Protein AF-A0A9Y1ZAX7-F1 (afdb_monomer_lite)

Structure (mmCIF, N/CA/C/O backbone):
data_AF-A0A9Y1ZAX7-F1
#
_entry.id   AF-A0A9Y1ZAX7-F1
#
loop_
_atom_site.group_PDB
_atom_site.id
_atom_site.type_symbol
_atom_site.label_atom_id
_atom_site.label_alt_id
_atom_site.label_comp_id
_atom_site.label_asym_id
_atom_site.label_entity_id
_atom_site.label_seq_id
_atom_site.pdbx_PDB_ins_code
_atom_site.Cartn_x
_atom_site.Cartn_y
_atom_site.Cartn_z
_atom_site.occupancy
_atom_site.B_iso_or_equiv
_atom_site.auth_seq_id
_atom_site.auth_comp_id
_atom_site.auth_asym_id
_atom_site.auth_atom_id
_atom_site.pdbx_PDB_model_num
ATOM 1 N N . MET A 1 1 ? -13.384 27.761 8.860 1.00 57.62 1 MET A N 1
ATOM 2 C CA . MET A 1 1 ? -12.991 26.469 9.457 1.00 57.62 1 MET A CA 1
ATOM 3 C C . MET A 1 1 ? -11.471 26.463 9.522 1.00 57.62 1 MET A C 1
ATOM 5 O O . MET A 1 1 ? -10.860 26.878 8.546 1.00 57.62 1 MET A O 1
ATOM 9 N N . SER A 1 2 ? -10.877 26.230 10.694 1.00 82.25 2 SER A N 1
ATOM 10 C CA . SER A 1 2 ? -9.443 26.460 10.927 1.00 82.25 2 SER A CA 1
ATOM 11 C C . SER A 1 2 ? -8.700 25.131 10.851 1.00 82.25 2 SER A C 1
ATOM 13 O O . SER A 1 2 ? -9.042 24.225 11.596 1.00 82.25 2 SER A O 1
ATOM 15 N N . LEU A 1 3 ? -7.652 25.049 10.025 1.00 82.44 3 LEU A N 1
ATOM 16 C CA . LEU A 1 3 ? -6.820 23.852 9.808 1.00 82.44 3 LEU A CA 1
ATOM 17 C C . LEU A 1 3 ? -6.357 23.174 11.117 1.00 82.44 3 LEU A C 1
ATOM 19 O O . LEU A 1 3 ? -6.150 21.967 11.183 1.00 82.44 3 LEU A O 1
ATOM 23 N N . ARG A 1 4 ? -6.198 23.959 12.189 1.00 84.62 4 ARG A N 1
ATOM 24 C CA . ARG A 1 4 ? -5.857 23.459 13.528 1.00 84.62 4 ARG A CA 1
ATOM 25 C C . ARG A 1 4 ? -6.958 22.609 14.158 1.00 84.62 4 ARG A C 1
ATOM 27 O O . ARG A 1 4 ? -6.638 21.680 14.890 1.00 84.62 4 ARG A O 1
ATOM 34 N N . THR A 1 5 ? -8.218 22.972 13.945 1.00 86.00 5 THR A N 1
ATOM 35 C CA . THR A 1 5 ? -9.365 22.240 14.482 1.00 86.00 5 THR A CA 1
ATOM 36 C C . THR A 1 5 ? -9.529 20.916 13.746 1.00 86.00 5 THR A C 1
ATOM 38 O O . THR A 1 5 ? -9.659 19.893 14.408 1.00 86.00 5 THR A O 1
ATOM 41 N N . ASP A 1 6 ? -9.377 20.923 12.417 1.00 84.50 6 ASP A N 1
ATOM 42 C CA . ASP A 1 6 ? -9.423 19.710 11.587 1.00 84.50 6 ASP A CA 1
ATOM 43 C C . ASP A 1 6 ? -8.322 18.707 11.987 1.00 84.50 6 ASP A C 1
ATOM 45 O O . ASP A 1 6 ? -8.582 17.522 12.167 1.00 84.50 6 ASP A O 1
ATOM 49 N N . LEU A 1 7 ? -7.089 19.181 12.222 1.00 86.25 7 LEU A N 1
ATOM 50 C CA . LEU A 1 7 ? -5.991 18.326 12.696 1.00 86.25 7 LEU A CA 1
ATOM 51 C C . LEU A 1 7 ? -6.236 17.759 14.101 1.00 86.25 7 LEU A C 1
ATOM 53 O O . LEU A 1 7 ? -5.850 16.627 14.383 1.00 86.25 7 LEU A O 1
ATOM 57 N N . ALA A 1 8 ? -6.844 18.536 14.999 1.00 86.25 8 ALA A N 1
ATOM 58 C CA . ALA A 1 8 ? -7.133 18.081 16.357 1.00 86.25 8 ALA A CA 1
ATOM 59 C C . ALA A 1 8 ? -8.224 16.997 16.375 1.00 86.25 8 ALA A C 1
ATOM 61 O O . ALA A 1 8 ? -8.121 16.036 17.143 1.00 86.25 8 ALA A O 1
ATOM 62 N N . GLU A 1 9 ? -9.232 17.133 15.515 1.00 84.94 9 GLU A N 1
ATOM 63 C CA . GLU A 1 9 ? -10.294 16.144 15.328 1.00 84.94 9 GLU A CA 1
ATOM 64 C C . GLU A 1 9 ? -9.733 14.858 14.715 1.00 84.94 9 GLU A C 1
ATOM 66 O O . GLU A 1 9 ? -9.910 13.785 15.290 1.00 84.94 9 GLU A O 1
ATOM 71 N N . LEU A 1 10 ? -8.915 14.979 13.664 1.00 80.69 10 LEU A N 1
ATOM 72 C CA . LEU A 1 10 ? -8.229 13.845 13.045 1.00 80.69 10 LEU A CA 1
ATOM 73 C C . LEU A 1 10 ? -7.369 13.073 14.056 1.00 80.69 10 LEU A C 1
ATOM 75 O O . LEU A 1 10 ? -7.436 11.854 14.123 1.00 80.69 10 LEU A O 1
ATOM 79 N N . VAL A 1 11 ? -6.581 13.772 14.883 1.00 84.12 11 VAL A N 1
ATOM 80 C CA . VAL A 1 11 ? -5.742 13.144 15.921 1.00 84.12 11 VAL A CA 1
ATOM 81 C C . VAL A 1 11 ? -6.582 12.458 16.997 1.00 84.12 11 VAL A C 1
ATOM 83 O O . VAL A 1 11 ? -6.150 11.449 17.557 1.00 84.12 11 VAL A O 1
ATOM 86 N N . THR A 1 12 ? -7.755 13.001 17.314 1.00 86.94 12 THR A N 1
ATOM 87 C CA . THR A 1 12 ? -8.671 12.400 18.291 1.00 86.94 12 THR A CA 1
ATOM 88 C C . THR A 1 12 ? -9.249 11.102 17.745 1.00 86.94 12 THR A C 1
ATOM 90 O O . THR A 1 12 ? -9.216 10.084 18.436 1.00 86.94 12 THR A O 1
ATOM 93 N N . ASP A 1 13 ? -9.680 11.118 16.489 1.00 80.06 13 ASP A N 1
ATOM 94 C CA . ASP A 1 13 ? -10.243 9.949 15.822 1.00 80.06 13 ASP A CA 1
ATOM 95 C C . ASP A 1 13 ? -9.182 8.857 15.586 1.00 80.06 13 ASP A C 1
ATOM 97 O O . ASP A 1 13 ? -9.408 7.675 15.851 1.00 80.06 13 ASP A O 1
ATOM 101 N N . LEU A 1 14 ? -7.948 9.264 15.260 1.00 80.25 14 LEU A N 1
ATOM 102 C CA . LEU A 1 14 ? -6.799 8.362 15.134 1.00 80.25 14 LEU A CA 1
ATOM 103 C C . LEU A 1 14 ? -6.493 7.596 16.425 1.00 80.25 14 LEU A C 1
ATOM 105 O O . LEU A 1 14 ? -6.076 6.438 16.391 1.00 80.25 14 LEU A O 1
ATOM 109 N N . ARG A 1 15 ? -6.671 8.251 17.578 1.00 79.69 15 ARG A N 1
ATOM 110 C CA . ARG A 1 15 ? -6.481 7.619 18.892 1.00 79.69 15 ARG A CA 1
ATOM 111 C C . ARG A 1 15 ? -7.641 6.710 19.269 1.00 79.69 15 ARG A C 1
ATOM 11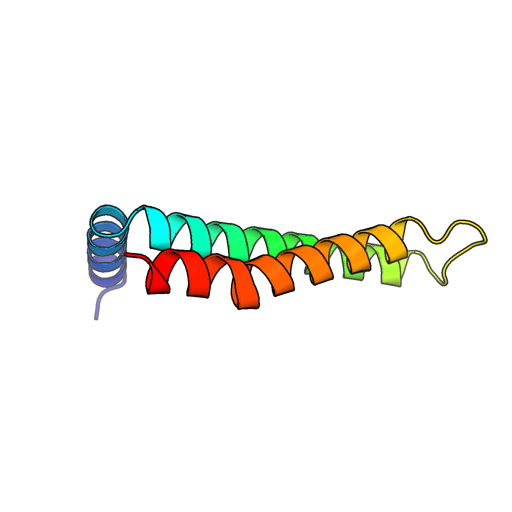3 O O . ARG A 1 15 ? -7.417 5.757 20.010 1.00 79.69 15 ARG A O 1
ATOM 120 N N . ALA A 1 16 ? -8.848 7.011 18.800 1.00 88.44 16 ALA A N 1
ATOM 121 C CA . ALA A 1 16 ? -10.020 6.179 19.034 1.00 88.44 16 ALA A CA 1
ATOM 122 C C . ALA A 1 16 ? -9.959 4.874 18.220 1.00 88.44 16 ALA A C 1
ATOM 124 O O . ALA A 1 16 ? -10.367 3.828 18.721 1.00 88.44 16 ALA A O 1
ATOM 125 N N . HIS A 1 17 ? -9.370 4.914 17.018 1.00 82.94 17 HIS A N 1
ATOM 126 C CA . HIS A 1 17 ? -9.334 3.785 16.082 1.00 82.94 17 HIS A CA 1
ATOM 127 C C . HIS A 1 17 ? -7.909 3.470 15.582 1.00 82.94 17 HIS A C 1
ATOM 129 O O . HIS A 1 17 ? -7.629 3.539 14.382 1.00 82.94 17 HIS A O 1
ATOM 135 N N . PRO A 1 18 ? -6.976 3.076 16.472 1.00 78.62 18 PRO A N 1
ATOM 136 C CA . PRO A 1 18 ? -5.557 2.935 16.129 1.00 78.62 18 PRO A CA 1
ATOM 137 C C . PRO A 1 18 ? -5.280 1.861 15.064 1.00 78.62 18 PRO A C 1
ATOM 139 O O . PRO A 1 18 ? -4.323 1.979 14.297 1.00 78.62 18 PRO A O 1
ATOM 142 N N . VAL A 1 19 ? -6.112 0.817 14.992 1.00 78.94 19 VAL A N 1
ATOM 143 C CA . VAL A 1 19 ? -5.982 -0.253 13.990 1.00 78.94 19 VAL A CA 1
ATOM 144 C C . VAL A 1 19 ? -6.373 0.256 12.605 1.00 78.94 19 VAL A C 1
ATOM 146 O O . VAL A 1 19 ? -5.577 0.132 11.676 1.00 78.94 19 VAL A O 1
ATOM 149 N N . ALA A 1 20 ? -7.542 0.892 12.483 1.00 81.38 20 ALA A N 1
ATOM 150 C CA . ALA A 1 20 ? -8.007 1.486 11.230 1.00 81.38 20 ALA A CA 1
ATOM 15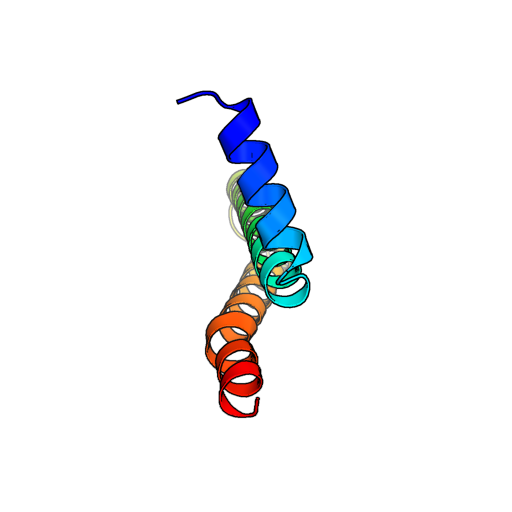1 C C . ALA A 1 20 ? -7.008 2.531 10.717 1.00 81.38 20 ALA A C 1
ATOM 153 O O . ALA A 1 20 ? -6.565 2.460 9.573 1.00 81.38 20 ALA A O 1
ATOM 154 N N . ALA A 1 21 ? -6.534 3.407 11.606 1.00 83.44 21 ALA A N 1
ATOM 155 C CA . ALA A 1 21 ? -5.495 4.377 11.293 1.00 83.44 21 ALA A CA 1
ATOM 156 C C . ALA A 1 21 ? -4.216 3.724 10.745 1.00 83.44 21 ALA A C 1
ATOM 158 O O . ALA A 1 21 ? -3.669 4.163 9.735 1.00 83.44 21 ALA A O 1
ATOM 159 N N . THR A 1 22 ? -3.729 2.658 11.387 1.00 85.50 22 THR A N 1
ATOM 160 C CA . THR A 1 22 ? -2.518 1.953 10.937 1.00 85.50 22 THR A CA 1
ATOM 161 C C . THR A 1 22 ? -2.707 1.349 9.548 1.00 85.50 22 THR A C 1
ATOM 163 O O . THR A 1 22 ? -1.802 1.426 8.717 1.00 85.50 22 THR A O 1
ATOM 166 N N . VAL A 1 23 ? -3.880 0.776 9.277 1.00 85.75 23 VAL A N 1
ATOM 167 C CA . VAL A 1 23 ? -4.223 0.201 7.972 1.00 85.75 23 VAL A CA 1
ATOM 168 C C . VAL A 1 23 ? -4.284 1.283 6.892 1.00 85.75 23 VAL A C 1
ATOM 170 O O . VAL A 1 23 ? -3.719 1.096 5.811 1.00 85.75 23 VAL A O 1
ATOM 173 N N . GLU A 1 24 ? -4.909 2.426 7.172 1.00 87.88 24 GLU A N 1
ATOM 174 C CA . GLU A 1 24 ? -4.996 3.543 6.227 1.00 87.88 24 GLU A CA 1
ATOM 175 C C . GLU A 1 24 ? -3.617 4.136 5.919 1.00 87.88 24 GLU A C 1
ATOM 177 O O . GLU A 1 24 ? -3.224 4.234 4.753 1.00 87.88 24 GLU A O 1
ATOM 182 N N . PHE A 1 25 ? -2.827 4.458 6.948 1.00 87.75 25 PHE A N 1
ATOM 183 C CA . PHE A 1 25 ? -1.468 4.976 6.764 1.00 87.75 25 PHE A CA 1
ATOM 184 C C . PHE A 1 25 ? -0.546 3.958 6.085 1.00 87.75 25 PHE A C 1
ATOM 186 O O . PHE A 1 25 ? 0.241 4.326 5.209 1.00 87.75 25 PHE A O 1
ATOM 193 N N . GLY A 1 26 ? -0.662 2.678 6.442 1.00 86.81 26 GLY A N 1
ATOM 194 C CA . GLY A 1 26 ? 0.056 1.591 5.781 1.00 86.81 26 GLY A CA 1
ATOM 195 C C . GLY A 1 26 ? -0.302 1.493 4.298 1.00 86.81 26 GLY A C 1
ATOM 196 O O . GLY A 1 26 ? 0.585 1.353 3.457 1.00 86.81 26 GLY A O 1
ATOM 197 N N . SER A 1 27 ? -1.580 1.664 3.962 1.00 88.12 27 SER A N 1
ATOM 198 C CA . SER A 1 27 ? -2.064 1.670 2.580 1.00 88.12 27 SER A CA 1
ATOM 1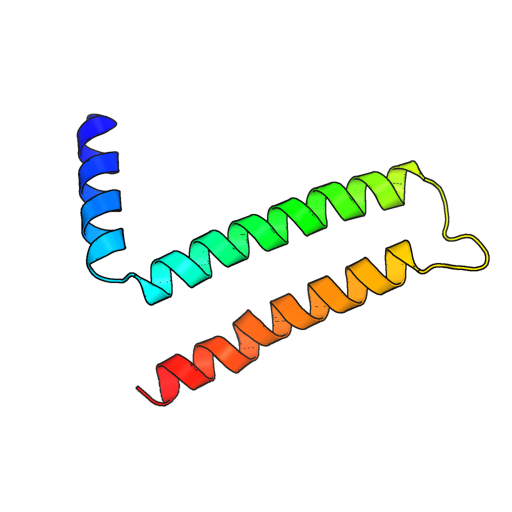99 C C . SER A 1 27 ? -1.515 2.848 1.781 1.00 88.12 27 SER A C 1
ATOM 201 O O . SER A 1 27 ? -1.033 2.661 0.663 1.00 88.12 27 SER A O 1
ATOM 203 N N . LEU A 1 28 ? -1.499 4.051 2.364 1.00 91.38 28 LEU A N 1
ATOM 204 C CA . LEU A 1 28 ? -0.887 5.227 1.737 1.00 91.38 28 LEU A CA 1
ATOM 205 C C . LEU A 1 28 ? 0.607 5.013 1.462 1.00 91.38 28 LEU A C 1
ATOM 207 O O . LEU A 1 28 ? 1.092 5.363 0.383 1.00 91.38 28 LEU A O 1
ATOM 211 N N . LEU A 1 29 ? 1.326 4.403 2.407 1.00 91.06 29 LEU A N 1
ATOM 212 C CA . LEU A 1 29 ? 2.742 4.078 2.252 1.00 91.06 29 LEU A CA 1
ATOM 213 C C . LEU A 1 29 ? 2.951 3.085 1.101 1.00 91.06 29 LEU A C 1
ATOM 215 O O . LEU A 1 29 ? 3.763 3.352 0.214 1.00 91.06 29 LEU A O 1
ATOM 219 N N . VAL A 1 30 ? 2.199 1.979 1.072 1.00 90.00 30 VAL A N 1
ATOM 220 C CA . VAL A 1 30 ? 2.292 0.966 0.005 1.00 90.00 30 VAL A CA 1
ATOM 221 C C . VAL A 1 30 ? 1.990 1.576 -1.365 1.00 90.00 30 VAL A C 1
ATOM 223 O O . VAL A 1 30 ? 2.747 1.348 -2.310 1.00 90.00 30 VAL A O 1
ATOM 226 N N . CYS A 1 31 ? 0.952 2.408 -1.470 1.00 92.38 31 CYS A N 1
ATOM 227 C CA . CYS A 1 31 ? 0.629 3.135 -2.697 1.00 92.38 31 CYS A CA 1
ATOM 228 C C . CYS A 1 31 ? 1.770 4.064 -3.138 1.00 92.38 31 CYS A C 1
ATOM 230 O O . CYS A 1 31 ? 2.142 4.063 -4.312 1.00 92.38 31 CYS A O 1
ATOM 232 N N . GLY A 1 32 ? 2.359 4.824 -2.210 1.00 93.31 32 GLY A N 1
ATOM 233 C CA . GLY A 1 32 ? 3.498 5.698 -2.501 1.00 93.31 32 GLY A CA 1
ATOM 234 C C . GLY A 1 32 ? 4.721 4.922 -2.993 1.00 93.31 32 GLY A C 1
ATOM 235 O O . GLY A 1 32 ? 5.332 5.296 -3.996 1.00 93.31 32 GLY A O 1
ATOM 236 N N . VAL A 1 33 ? 5.041 3.801 -2.340 1.00 90.62 33 VAL A N 1
ATOM 237 C CA . VAL A 1 33 ? 6.132 2.908 -2.755 1.00 90.62 33 VAL A CA 1
ATOM 238 C C . VAL A 1 33 ? 5.866 2.330 -4.141 1.00 90.62 33 VAL A C 1
ATOM 240 O O . VAL A 1 33 ? 6.744 2.419 -4.996 1.00 90.62 33 VAL A O 1
ATOM 243 N N . LEU A 1 34 ? 4.669 1.795 -4.403 1.00 89.88 34 LEU A N 1
ATOM 244 C CA . LEU A 1 34 ? 4.299 1.262 -5.719 1.00 89.88 34 LEU A CA 1
ATOM 245 C C . LEU A 1 34 ? 4.391 2.326 -6.814 1.00 89.88 34 LEU A C 1
ATOM 247 O O . LEU A 1 34 ? 4.874 2.031 -7.907 1.00 89.88 34 LEU A O 1
ATOM 251 N N . PHE A 1 35 ? 3.975 3.559 -6.530 1.00 90.38 35 PHE A N 1
ATOM 252 C CA . PHE A 1 35 ? 4.058 4.663 -7.482 1.00 90.38 35 PHE A CA 1
ATOM 253 C C . PHE A 1 35 ? 5.509 5.004 -7.840 1.00 90.38 35 PHE A C 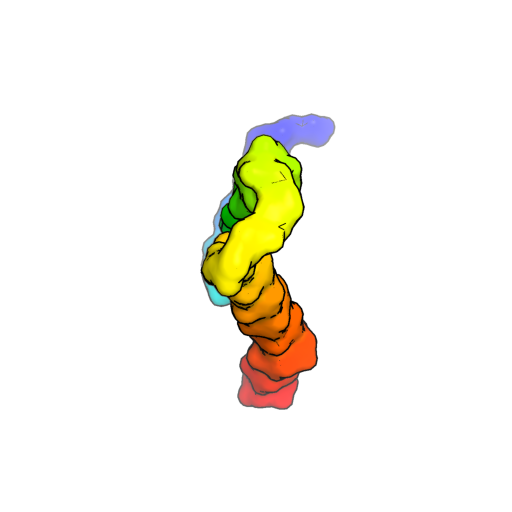1
ATOM 255 O O . PHE A 1 35 ? 5.870 5.038 -9.021 1.00 90.38 35 PHE A O 1
ATOM 262 N N . VAL A 1 36 ? 6.358 5.214 -6.829 1.00 92.38 36 VAL A N 1
ATOM 263 C CA . VAL A 1 36 ? 7.783 5.511 -7.038 1.00 92.38 36 VAL A CA 1
ATOM 264 C C . VAL A 1 36 ? 8.462 4.347 -7.756 1.00 92.38 36 VAL A C 1
ATOM 266 O O . VAL A 1 36 ? 9.148 4.557 -8.754 1.00 92.38 36 VAL A O 1
ATOM 269 N N . TRP A 1 37 ? 8.214 3.118 -7.307 1.00 89.50 37 TRP A N 1
ATOM 270 C CA . TRP A 1 37 ? 8.775 1.907 -7.899 1.00 89.50 37 TRP A CA 1
ATOM 271 C C . TRP A 1 37 ? 8.377 1.746 -9.368 1.00 89.50 37 TRP A C 1
ATOM 273 O O . TRP A 1 37 ? 9.230 1.500 -10.217 1.00 89.50 37 TRP A O 1
ATOM 283 N N . THR A 1 38 ? 7.098 1.944 -9.693 1.00 87.81 38 THR A N 1
ATOM 284 C CA . THR A 1 38 ? 6.596 1.873 -11.074 1.00 87.81 38 THR A CA 1
ATOM 285 C C . THR A 1 38 ? 7.211 2.967 -11.940 1.00 87.81 38 THR A C 1
ATOM 287 O O . THR A 1 38 ? 7.608 2.700 -13.070 1.00 87.81 38 THR A O 1
ATOM 290 N N . THR A 1 39 ? 7.357 4.183 -11.409 1.00 89.69 39 THR A N 1
ATOM 291 C CA . THR A 1 39 ? 8.012 5.293 -12.119 1.00 89.69 39 THR A CA 1
ATOM 292 C C . THR A 1 39 ? 9.469 4.956 -12.440 1.00 89.69 39 THR A C 1
ATOM 294 O O . THR A 1 39 ? 9.912 5.143 -13.574 1.00 89.69 39 THR A O 1
ATOM 297 N N . VAL A 1 40 ? 10.200 4.392 -11.472 1.00 87.50 40 VAL A N 1
ATOM 298 C CA . VAL A 1 40 ? 11.579 3.925 -11.671 1.00 87.50 40 VAL A CA 1
ATOM 299 C C . VAL A 1 40 ? 11.624 2.817 -12.725 1.00 87.50 40 VAL A C 1
ATOM 301 O O . VAL A 1 40 ? 12.401 2.926 -13.675 1.00 87.50 40 VAL A O 1
ATOM 304 N N . ALA A 1 41 ? 10.754 1.809 -12.620 1.00 86.19 41 ALA A N 1
ATOM 305 C CA . ALA A 1 41 ? 10.668 0.710 -13.583 1.00 86.19 41 ALA A CA 1
ATOM 306 C C . ALA A 1 41 ? 10.402 1.218 -15.011 1.00 86.19 41 ALA A C 1
ATOM 308 O O . ALA A 1 41 ? 11.098 0.816 -15.942 1.00 86.19 41 ALA A O 1
ATOM 309 N N . LEU A 1 42 ? 9.475 2.164 -15.181 1.00 86.00 42 LEU A N 1
ATOM 310 C CA . LEU A 1 42 ? 9.179 2.781 -16.478 1.00 86.00 42 LEU A CA 1
ATOM 311 C C . LEU A 1 42 ? 10.363 3.589 -17.024 1.00 86.00 42 LEU A C 1
ATOM 313 O O . LEU A 1 42 ? 10.652 3.520 -18.217 1.00 86.00 42 LEU A O 1
ATOM 317 N N . SER A 1 43 ? 11.073 4.324 -16.164 1.00 87.94 43 SER A N 1
ATOM 318 C CA . SER A 1 43 ? 12.250 5.105 -16.571 1.00 87.94 43 SER A CA 1
ATOM 319 C C . SER A 1 43 ? 13.461 4.240 -16.947 1.00 87.94 43 SER A C 1
ATOM 321 O O . SER A 1 43 ? 14.304 4.675 -17.727 1.00 87.94 43 SER A O 1
ATOM 323 N N . SER A 1 44 ? 13.536 3.009 -16.427 1.00 82.88 44 SER A N 1
ATOM 324 C CA . SER A 1 44 ? 14.638 2.068 -16.675 1.00 82.88 44 SER A CA 1
ATOM 325 C C . SER A 1 44 ? 14.573 1.349 -18.030 1.00 82.88 44 SER A C 1
ATOM 327 O O . SER A 1 44 ? 15.510 0.640 -18.392 1.00 82.88 44 SER A O 1
ATOM 329 N N . GLY A 1 45 ? 13.503 1.565 -18.801 1.00 78.88 45 GLY A N 1
ATOM 330 C CA . GLY A 1 45 ? 13.289 0.924 -20.095 1.00 78.88 45 GLY A CA 1
ATOM 331 C C . GLY A 1 45 ? 12.533 -0.409 -20.003 1.00 78.88 45 GLY A C 1
ATOM 332 O O . GLY A 1 45 ? 12.044 -0.789 -18.936 1.00 78.88 45 GLY A O 1
ATOM 333 N N . PRO A 1 46 ? 12.373 -1.114 -21.138 1.00 76.06 46 PRO A N 1
ATOM 334 C CA . PRO A 1 46 ? 11.648 -2.379 -21.193 1.00 76.06 46 PRO A CA 1
ATOM 335 C C . PRO A 1 46 ? 12.277 -3.428 -20.266 1.00 76.06 46 PRO A C 1
ATOM 337 O O . PRO A 1 46 ? 13.486 -3.380 -20.031 1.00 76.06 46 PRO A O 1
ATOM 340 N N . PRO A 1 47 ? 11.497 -4.410 -19.778 1.00 71.38 47 PRO A N 1
ATOM 341 C CA . PRO A 1 47 ? 12.054 -5.515 -19.011 1.00 71.38 47 PRO A CA 1
ATOM 342 C C . PRO A 1 47 ? 13.174 -6.194 -19.816 1.00 71.38 47 PRO A C 1
ATOM 344 O O . PRO A 1 47 ? 12.924 -6.742 -20.889 1.00 71.38 47 PRO A O 1
ATOM 347 N N . ALA A 1 48 ? 14.407 -6.143 -19.308 1.00 75.38 48 ALA A N 1
ATOM 348 C CA . ALA A 1 48 ? 15.498 -6.980 -19.800 1.00 75.38 48 ALA A CA 1
ATOM 349 C C . ALA A 1 48 ? 15.221 -8.458 -19.451 1.00 75.38 48 ALA A C 1
ATOM 351 O O . ALA A 1 48 ? 14.223 -8.771 -18.799 1.00 75.38 48 ALA A O 1
ATOM 352 N N . GLU A 1 49 ? 16.123 -9.373 -19.821 1.00 71.06 49 GLU A N 1
ATOM 353 C CA . GLU A 1 49 ? 15.979 -10.830 -19.611 1.00 71.06 49 GLU A CA 1
ATOM 354 C C . GLU A 1 49 ? 15.624 -11.234 -18.163 1.00 71.06 49 GLU A C 1
ATOM 356 O O . GLU A 1 49 ? 15.047 -12.291 -17.926 1.00 71.06 49 GLU A O 1
ATOM 361 N N . HIS A 1 50 ? 15.902 -10.357 -17.193 1.00 66.88 50 HIS A N 1
ATOM 362 C CA . HIS A 1 50 ? 15.514 -10.485 -15.795 1.00 66.88 50 HIS A CA 1
ATOM 363 C C . HIS A 1 50 ? 14.537 -9.371 -15.373 1.00 66.88 50 HIS A C 1
ATOM 365 O O . HIS A 1 50 ? 14.922 -8.360 -14.786 1.00 66.88 50 HIS A O 1
ATOM 371 N N . GLY A 1 51 ? 13.241 -9.573 -15.629 1.00 80.00 51 GLY A N 1
ATOM 372 C CA . GLY A 1 51 ? 12.139 -8.667 -15.264 1.00 80.00 51 GLY A CA 1
ATOM 373 C C . GLY A 1 51 ? 11.807 -8.592 -13.763 1.00 80.00 51 GLY A C 1
ATOM 374 O O . GLY A 1 51 ? 10.647 -8.391 -13.408 1.00 80.00 51 GLY A O 1
ATOM 375 N N . TRP A 1 52 ? 12.787 -8.761 -12.869 1.00 84.19 52 TRP A N 1
ATOM 376 C CA . TRP A 1 52 ? 12.578 -8.801 -11.412 1.00 84.19 52 TRP A CA 1
ATOM 377 C C . TRP A 1 52 ? 11.895 -7.550 -10.861 1.00 84.19 52 TRP A C 1
ATOM 379 O O . TRP A 1 52 ? 11.049 -7.666 -9.979 1.00 84.19 52 TRP A O 1
ATOM 389 N N . LEU A 1 53 ? 12.214 -6.368 -11.400 1.00 81.69 53 LEU A N 1
ATOM 390 C CA . LEU A 1 53 ? 11.561 -5.115 -11.006 1.00 81.69 53 LEU A CA 1
ATOM 391 C C . LEU A 1 53 ? 10.053 -5.155 -11.270 1.00 81.69 53 LEU A C 1
ATOM 393 O O . LEU A 1 53 ? 9.270 -4.752 -10.417 1.00 81.69 53 LEU A O 1
ATOM 397 N N . TRP A 1 54 ? 9.647 -5.689 -12.421 1.00 83.75 54 TRP A N 1
ATOM 398 C CA . TRP A 1 54 ? 8.244 -5.821 -12.807 1.00 83.75 54 TRP A CA 1
ATOM 399 C C . TRP A 1 54 ? 7.529 -6.905 -12.002 1.00 83.75 54 TRP A C 1
ATOM 401 O O . TRP A 1 54 ? 6.412 -6.687 -11.534 1.00 83.75 54 TRP A O 1
ATOM 411 N N . LEU A 1 55 ? 8.191 -8.045 -11.778 1.00 87.00 55 LEU A N 1
ATOM 412 C CA . LEU A 1 55 ? 7.676 -9.109 -10.914 1.00 87.00 55 LEU A CA 1
ATOM 413 C C . LEU A 1 55 ? 7.447 -8.616 -9.482 1.00 87.00 55 LEU A C 1
ATOM 415 O O . LEU A 1 55 ? 6.390 -8.884 -8.915 1.00 87.00 55 LEU A O 1
ATOM 419 N N . ALA A 1 56 ? 8.388 -7.857 -8.918 1.00 87.69 56 ALA A N 1
ATOM 420 C CA . ALA A 1 56 ? 8.246 -7.271 -7.589 1.00 87.69 56 ALA A CA 1
ATOM 421 C C . ALA A 1 56 ? 7.039 -6.322 -7.509 1.00 87.69 56 ALA A C 1
ATOM 423 O O . ALA A 1 56 ? 6.270 -6.411 -6.553 1.00 87.69 56 ALA A O 1
ATOM 424 N N . THR A 1 57 ? 6.814 -5.483 -8.531 1.00 87.50 57 THR A N 1
ATOM 425 C CA . THR A 1 57 ? 5.623 -4.617 -8.607 1.00 87.50 57 THR A CA 1
ATOM 426 C C . THR A 1 57 ? 4.334 -5.432 -8.583 1.00 87.50 57 THR A C 1
ATOM 428 O O . THR A 1 57 ? 3.420 -5.111 -7.826 1.00 87.50 57 THR A O 1
ATOM 431 N N . ILE A 1 58 ? 4.256 -6.492 -9.396 1.00 89.19 58 ILE A N 1
ATOM 432 C CA . ILE A 1 58 ? 3.061 -7.341 -9.497 1.00 89.19 58 ILE A CA 1
ATOM 433 C C . ILE A 1 58 ? 2.793 -8.041 -8.167 1.00 89.19 58 ILE A C 1
ATOM 435 O O . ILE A 1 58 ? 1.665 -8.009 -7.683 1.00 89.19 58 ILE A O 1
ATOM 439 N N . VAL A 1 59 ? 3.816 -8.646 -7.559 1.00 91.94 59 VAL A N 1
ATOM 440 C CA . VAL A 1 59 ? 3.680 -9.352 -6.277 1.00 91.94 59 VAL A CA 1
ATOM 441 C C . VAL A 1 59 ? 3.245 -8.391 -5.174 1.00 91.94 59 VAL A C 1
ATOM 443 O O . VAL A 1 59 ? 2.310 -8.700 -4.436 1.00 91.94 59 VAL A O 1
ATOM 446 N N . LEU A 1 60 ? 3.869 -7.214 -5.085 1.00 90.06 60 LEU A N 1
ATOM 447 C CA . LEU A 1 60 ? 3.524 -6.212 -4.079 1.00 90.06 60 LEU A CA 1
ATOM 448 C C . LEU A 1 60 ? 2.100 -5.675 -4.280 1.00 90.06 60 LEU A C 1
ATOM 450 O O . LEU A 1 60 ? 1.333 -5.594 -3.322 1.00 90.06 60 LEU A O 1
ATOM 454 N N . GLY A 1 61 ? 1.721 -5.367 -5.524 1.00 90.75 61 GLY A N 1
ATOM 455 C CA . GLY A 1 61 ? 0.371 -4.923 -5.865 1.00 90.75 61 GLY A CA 1
ATOM 456 C C . GLY A 1 61 ? -0.689 -5.985 -5.571 1.00 90.75 61 GLY A C 1
ATOM 457 O O . GLY A 1 61 ? -1.705 -5.684 -4.950 1.00 90.75 61 GLY A O 1
ATOM 458 N N . ALA A 1 62 ? -0.443 -7.242 -5.944 1.00 93.31 62 ALA A N 1
ATOM 459 C CA . ALA A 1 62 ? -1.360 -8.348 -5.675 1.00 93.31 62 ALA A CA 1
ATOM 460 C C . ALA A 1 62 ? -1.527 -8.604 -4.169 1.00 93.31 62 ALA A C 1
ATOM 462 O O . ALA A 1 62 ? -2.652 -8.767 -3.697 1.00 93.31 62 ALA A O 1
ATOM 463 N N . ALA A 1 63 ? -0.433 -8.586 -3.402 1.00 91.75 63 ALA A N 1
ATOM 464 C CA . ALA A 1 63 ? -0.483 -8.717 -1.948 1.00 91.75 63 ALA A CA 1
ATOM 465 C C . ALA A 1 63 ? -1.296 -7.582 -1.302 1.00 91.75 63 ALA A C 1
ATOM 467 O O . ALA A 1 63 ? -2.113 -7.837 -0.417 1.00 91.75 63 ALA A O 1
ATOM 468 N N . PHE A 1 64 ? -1.128 -6.346 -1.779 1.00 91.19 64 PHE A N 1
ATOM 469 C CA . PHE A 1 64 ? -1.901 -5.198 -1.306 1.00 91.19 64 PHE A CA 1
ATOM 470 C C . PHE A 1 64 ? -3.399 -5.321 -1.628 1.00 91.19 64 PHE A C 1
ATOM 472 O O . PHE A 1 64 ? -4.242 -5.065 -0.769 1.00 91.19 64 PHE A O 1
ATOM 479 N N . VAL A 1 65 ? -3.749 -5.791 -2.829 1.00 92.75 65 VAL A N 1
ATOM 480 C CA . VAL A 1 65 ? -5.149 -6.066 -3.191 1.00 92.75 65 VAL A CA 1
ATOM 481 C C . VAL A 1 65 ? -5.749 -7.145 -2.289 1.00 92.75 65 VAL A C 1
ATOM 483 O O . VAL A 1 65 ? -6.868 -6.974 -1.810 1.00 92.75 65 VAL A O 1
ATOM 486 N N . LEU A 1 66 ? -5.025 -8.234 -2.009 1.00 92.75 66 LEU A N 1
ATOM 487 C CA . LEU A 1 66 ? -5.496 -9.298 -1.112 1.00 92.75 66 LEU A CA 1
ATOM 488 C C . LEU A 1 66 ? -5.698 -8.804 0.323 1.00 92.75 66 LEU A C 1
ATOM 490 O O . LEU A 1 66 ? -6.683 -9.173 0.962 1.00 92.75 66 LEU A O 1
ATOM 494 N N . LEU A 1 67 ? -4.805 -7.943 0.817 1.00 87.56 67 LEU A N 1
ATOM 495 C CA . LEU A 1 67 ? -4.973 -7.298 2.117 1.00 87.56 67 LEU A CA 1
ATOM 496 C C . LEU A 1 67 ? -6.326 -6.570 2.185 1.00 87.56 67 LEU A C 1
ATOM 498 O O . LEU A 1 67 ? -7.103 -6.811 3.104 1.00 87.56 67 LEU A O 1
ATOM 502 N N . TRP A 1 68 ? -6.641 -5.743 1.185 1.00 83.94 68 TRP A N 1
ATOM 503 C CA . TRP A 1 68 ? -7.865 -4.936 1.196 1.00 83.94 68 TRP A CA 1
ATOM 504 C C . TRP A 1 68 ? -9.141 -5.733 0.911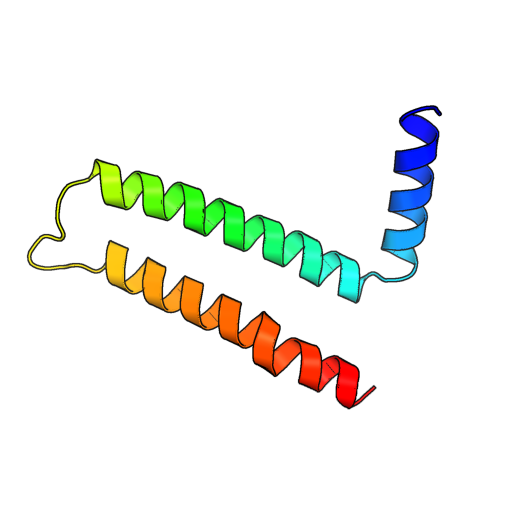 1.00 83.94 68 TRP A C 1
ATOM 506 O O . TRP A 1 68 ? -10.193 -5.462 1.478 1.00 83.94 68 TRP A O 1
ATOM 516 N N . THR A 1 69 ? -9.066 -6.709 0.011 1.00 88.06 69 THR A N 1
ATOM 517 C CA . THR A 1 69 ? -10.253 -7.427 -0.484 1.00 88.06 69 THR A CA 1
ATOM 518 C C . THR A 1 69 ? -10.588 -8.677 0.315 1.00 88.06 69 THR A C 1
ATOM 520 O O . THR A 1 69 ? -11.736 -9.112 0.293 1.00 88.06 69 THR A O 1
ATOM 523 N N . VAL A 1 70 ? -9.609 -9.262 1.007 1.00 90.50 70 VAL A N 1
ATOM 524 C CA . VAL A 1 70 ? -9.785 -10.518 1.744 1.00 90.50 70 VAL A CA 1
ATOM 525 C C . VAL A 1 70 ? -9.508 -10.316 3.225 1.00 90.50 70 VAL A C 1
ATOM 527 O O . VAL A 1 70 ? -10.365 -10.622 4.045 1.00 90.50 70 VAL A O 1
ATOM 530 N N . VAL A 1 71 ? -8.339 -9.785 3.587 1.00 86.06 71 VAL A N 1
ATOM 531 C CA . VAL A 1 71 ? -7.920 -9.738 4.997 1.00 86.06 71 VAL A CA 1
ATOM 532 C C . VAL A 1 71 ? -8.753 -8.743 5.805 1.00 86.06 71 VAL A C 1
ATOM 534 O O . VAL A 1 71 ? -9.256 -9.123 6.857 1.00 86.06 71 VAL A O 1
ATOM 537 N N . ILE A 1 72 ? -8.940 -7.511 5.318 1.00 86.88 72 ILE A N 1
ATOM 538 C CA . ILE A 1 72 ? -9.740 -6.494 6.025 1.00 86.88 72 ILE A CA 1
ATOM 539 C C . ILE A 1 72 ? -11.195 -6.958 6.226 1.00 86.88 72 ILE A C 1
ATOM 541 O O . ILE A 1 72 ? -11.624 -7.025 7.377 1.00 86.88 72 ILE A O 1
ATOM 545 N N . PRO A 1 73 ? -11.927 -7.413 5.186 1.00 86.44 73 PRO A N 1
ATOM 546 C CA . PRO A 1 73 ? -13.282 -7.930 5.369 1.00 86.44 73 PRO A CA 1
ATOM 547 C C . PRO A 1 73 ? -13.382 -9.123 6.323 1.00 86.44 73 PRO A C 1
ATOM 549 O O . PRO A 1 73 ? -14.394 -9.269 7.000 1.00 86.44 73 PRO A O 1
ATOM 552 N N . LEU A 1 74 ? -12.361 -9.986 6.385 1.0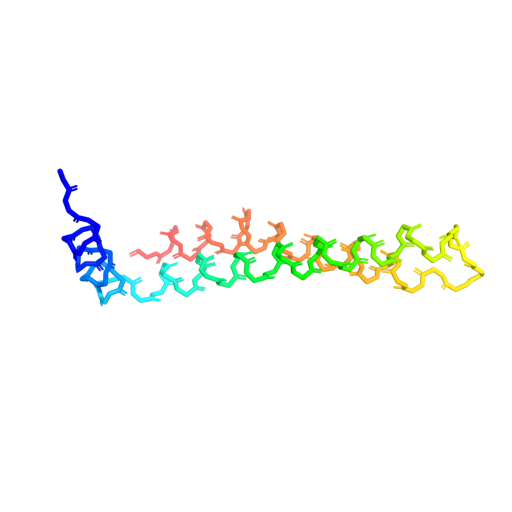0 86.25 74 LEU A N 1
ATOM 553 C CA . LEU A 1 74 ? -12.338 -11.102 7.334 1.00 86.25 74 LEU A CA 1
ATOM 554 C C . LEU A 1 74 ? -12.116 -10.631 8.772 1.00 86.25 74 LEU A C 1
ATOM 556 O O . LEU A 1 74 ? -12.765 -11.143 9.677 1.00 86.25 74 LEU A O 1
ATOM 560 N N . VAL A 1 75 ? -11.217 -9.674 9.000 1.00 83.31 75 VAL A N 1
ATOM 561 C CA . VAL A 1 75 ? -10.987 -9.114 10.340 1.00 83.31 75 VAL A CA 1
ATOM 562 C C . VAL A 1 75 ? -12.244 -8.411 10.847 1.00 83.31 75 VAL A C 1
ATOM 564 O O . VAL A 1 75 ? -12.666 -8.674 11.970 1.00 83.31 75 VAL A O 1
ATOM 567 N N . ASP A 1 76 ? -12.875 -7.594 10.005 1.00 79.94 76 ASP A N 1
ATOM 568 C CA . ASP A 1 76 ? -14.076 -6.841 10.376 1.00 79.94 76 ASP A CA 1
ATOM 569 C C . ASP A 1 76 ? -15.325 -7.734 10.454 1.00 79.94 76 ASP A C 1
ATOM 571 O O . ASP A 1 76 ? -16.209 -7.498 11.270 1.00 79.94 76 ASP A O 1
ATOM 575 N N . GLY A 1 77 ? -15.411 -8.783 9.629 1.00 75.06 77 GLY A N 1
ATOM 576 C CA . GLY A 1 77 ? -16.532 -9.732 9.618 1.00 75.06 77 GLY A CA 1
ATOM 577 C C . GLY A 1 77 ? -16.508 -10.772 10.745 1.00 75.06 77 GLY A C 1
ATOM 578 O O . GLY A 1 77 ? -17.479 -11.514 10.909 1.00 75.06 77 GLY A O 1
ATOM 579 N N . HIS A 1 78 ? -15.414 -10.851 11.506 1.00 58.69 78 HIS A N 1
ATOM 580 C CA . HIS A 1 78 ? -15.253 -11.733 12.668 1.00 58.69 78 HIS A CA 1
ATOM 581 C C . HIS A 1 78 ? -15.123 -10.972 14.005 1.00 58.69 78 HIS A C 1
ATOM 583 O O . HIS A 1 78 ? -14.898 -11.619 15.033 1.00 58.69 78 HIS A O 1
ATOM 589 N N . ALA A 1 79 ? -15.263 -9.640 13.997 1.00 53.75 79 ALA A N 1
ATOM 590 C CA . ALA A 1 79 ? -15.294 -8.764 15.174 1.00 53.75 79 ALA A CA 1
ATOM 591 C C . ALA A 1 79 ? -16.736 -8.411 15.580 1.00 53.75 79 ALA A C 1
ATOM 593 O O . ALA A 1 79 ? -16.959 -8.219 16.799 1.00 53.75 79 ALA A O 1
#

Sequence (79 aa):
MSLRTDLAELVTDLRAHPVAATVEFGSLLVCGVLFVWTTVALSSGPPAEHGWLWLATIVLGAAFVLLWTVVIPLVDGHA

pLDDT: mean 84.34, std 7.66, range [53.75, 93.31]

Radius of gyration: 17.54 Å; chains: 1; bounding box: 32×38×40 Å

Foldseek 3Di:
DDPVVVVVVVVVVCVVCVPVVCLVVVLVVLVVCLVVLVVVLVVVDDQDPDNVSVVVSVVSVVVSCCCVPPVVCVVVVVD

Secondary structure (DSSP, 8-state):
--HHHHHHHHHHHHHH-HHHHHHHHHHHHHHHHHHHHHHHHHHT-S--S--HHHHHHHHHHHHHHHIIIIIHHHHHHT-